Protein AF-A0A971AYW3-F1 (afdb_monomer)

Structure (mmCIF, N/CA/C/O backbone):
data_AF-A0A971AYW3-F1
#
_entry.id   AF-A0A971AYW3-F1
#
loop_
_atom_site.group_PDB
_atom_site.id
_atom_site.type_symbol
_atom_site.label_atom_id
_atom_site.label_alt_id
_atom_site.label_comp_id
_atom_site.label_asym_id
_atom_site.label_entity_id
_atom_site.label_seq_id
_atom_site.pdbx_PDB_ins_code
_atom_site.Cartn_x
_atom_site.Cartn_y
_atom_site.Cartn_z
_atom_site.occupancy
_atom_site.B_iso_or_equiv
_atom_site.auth_seq_id
_atom_site.auth_comp_id
_atom_site.auth_asym_id
_atom_site.auth_atom_id
_atom_site.pdbx_PDB_model_num
ATOM 1 N N . MET A 1 1 ? 34.276 7.734 -10.569 1.00 50.59 1 MET A N 1
ATOM 2 C CA . MET A 1 1 ? 33.216 8.556 -11.183 1.00 50.59 1 MET A CA 1
ATOM 3 C C . MET A 1 1 ? 33.179 9.849 -10.406 1.00 50.59 1 MET A C 1
ATOM 5 O O . MET A 1 1 ? 33.140 9.783 -9.186 1.00 50.59 1 MET A O 1
ATOM 9 N N . ASP A 1 2 ? 33.307 10.977 -11.091 1.00 54.03 2 ASP A N 1
ATOM 10 C CA . ASP A 1 2 ? 33.240 12.302 -10.480 1.00 54.03 2 ASP A CA 1
ATOM 11 C C . ASP A 1 2 ? 31.803 12.550 -9.987 1.00 54.03 2 ASP A C 1
ATOM 13 O O . ASP A 1 2 ? 30.856 12.530 -10.772 1.00 54.03 2 ASP A O 1
ATOM 17 N N . THR A 1 3 ? 31.619 12.683 -8.674 1.00 57.25 3 THR A N 1
ATOM 18 C CA . THR A 1 3 ? 30.327 12.901 -8.001 1.00 57.25 3 THR A CA 1
ATOM 19 C C . THR A 1 3 ? 29.945 14.383 -7.967 1.00 57.25 3 THR A C 1
ATOM 21 O O . THR A 1 3 ? 29.290 14.836 -7.030 1.00 57.25 3 THR A O 1
ATOM 24 N N . SER A 1 4 ? 30.325 15.155 -8.991 1.00 60.97 4 SER A N 1
ATOM 25 C CA . SER A 1 4 ? 30.130 16.612 -9.062 1.00 60.97 4 SER A CA 1
ATOM 26 C C . SER A 1 4 ? 28.661 17.073 -9.030 1.00 60.97 4 SER A C 1
ATOM 28 O O . SER A 1 4 ? 28.398 18.273 -8.981 1.00 60.97 4 SER A O 1
ATOM 30 N N . TYR A 1 5 ? 27.700 16.143 -9.073 1.00 60.78 5 TYR A N 1
ATOM 31 C CA . TYR A 1 5 ? 26.260 16.408 -9.014 1.00 60.78 5 TYR A CA 1
ATOM 32 C C . TYR A 1 5 ? 25.688 16.455 -7.585 1.00 60.78 5 TYR A C 1
ATOM 34 O O . TYR A 1 5 ? 24.625 17.039 -7.385 1.00 60.78 5 TYR A O 1
ATOM 42 N N . TYR A 1 6 ? 26.371 15.893 -6.581 1.00 64.00 6 TYR A N 1
ATOM 43 C CA . TYR A 1 6 ? 25.893 15.879 -5.192 1.00 64.00 6 TYR A CA 1
ATOM 44 C C . TYR A 1 6 ? 26.562 16.993 -4.385 1.00 64.00 6 TYR A C 1
ATOM 46 O O . TYR A 1 6 ? 27.539 16.772 -3.678 1.00 64.00 6 TYR A O 1
ATOM 54 N N . GLN A 1 7 ? 26.045 18.216 -4.516 1.00 75.81 7 GLN A N 1
ATOM 55 C CA . GLN A 1 7 ? 26.588 19.385 -3.807 1.00 75.81 7 GLN A CA 1
ATOM 56 C C . GLN A 1 7 ? 26.096 19.521 -2.356 1.00 75.81 7 GLN A C 1
ATOM 58 O O . GLN A 1 7 ? 26.537 20.421 -1.649 1.00 75.81 7 GLN A O 1
ATOM 63 N N . ILE A 1 8 ? 25.184 18.652 -1.916 1.00 85.00 8 ILE A N 1
ATOM 64 C CA . ILE A 1 8 ? 24.583 18.671 -0.578 1.00 85.00 8 ILE A CA 1
ATOM 65 C C . ILE A 1 8 ? 24.961 17.361 0.116 1.00 85.00 8 ILE A C 1
ATOM 67 O O . ILE A 1 8 ? 24.680 16.286 -0.419 1.00 85.00 8 ILE A O 1
ATOM 71 N N . SER A 1 9 ? 25.603 17.439 1.284 1.00 87.12 9 SER A N 1
ATOM 72 C CA . SER A 1 9 ? 25.916 16.246 2.080 1.00 87.12 9 SER A CA 1
ATOM 73 C C . SER A 1 9 ? 24.660 15.659 2.742 1.00 87.12 9 SER A C 1
ATOM 75 O O . SER A 1 9 ? 23.627 16.324 2.847 1.00 87.12 9 SER A O 1
ATOM 77 N N . ALA A 1 10 ? 24.733 14.419 3.237 1.00 83.75 10 ALA A N 1
ATOM 78 C CA . ALA A 1 10 ? 23.632 13.816 3.995 1.00 83.75 10 ALA A CA 1
ATOM 79 C C . ALA A 1 10 ? 23.280 14.640 5.252 1.00 83.75 10 ALA A C 1
ATOM 81 O O . ALA A 1 10 ? 22.111 14.791 5.610 1.00 83.75 10 ALA A O 1
ATOM 82 N N . GLU A 1 11 ? 24.290 15.234 5.891 1.00 86.44 11 GLU A N 1
ATOM 83 C CA . GLU A 1 11 ? 24.132 16.114 7.047 1.00 86.44 11 GLU A CA 1
ATOM 84 C C . GLU A 1 11 ? 23.398 17.404 6.671 1.00 86.44 11 GLU A C 1
ATOM 86 O O . GLU A 1 11 ? 22.478 17.802 7.386 1.00 86.44 11 GLU A O 1
ATOM 91 N N . GLN A 1 12 ? 23.749 18.007 5.531 1.00 88.81 12 GLN A N 1
ATOM 92 C CA . GLN A 1 12 ? 23.166 19.264 5.044 1.00 88.81 12 GLN A CA 1
ATOM 93 C C . GLN A 1 12 ? 21.794 19.087 4.384 1.00 88.81 12 GLN A C 1
ATOM 95 O O . GLN A 1 12 ? 21.064 20.057 4.169 1.00 88.81 12 GLN A O 1
ATOM 100 N N . LEU A 1 13 ? 21.407 17.853 4.056 1.00 88.12 13 LEU A N 1
ATOM 101 C CA . LEU A 1 13 ? 20.103 17.571 3.474 1.00 88.12 13 LEU A CA 1
ATOM 102 C C . LEU A 1 13 ? 18.987 18.102 4.396 1.00 88.12 13 LEU A C 1
ATOM 104 O O . LEU A 1 13 ? 18.972 17.848 5.602 1.00 88.12 13 LEU A O 1
ATOM 108 N N . GLY A 1 14 ? 18.052 18.864 3.829 1.00 88.94 14 GLY A N 1
ATOM 109 C CA . GLY A 1 14 ? 16.952 19.486 4.573 1.00 88.94 14 GLY A CA 1
ATOM 110 C C . GLY A 1 14 ? 17.235 20.897 5.103 1.00 88.94 14 GLY A C 1
ATOM 111 O O . GLY A 1 14 ? 16.296 21.566 5.535 1.00 88.94 14 GLY A O 1
ATOM 112 N N . GLU A 1 15 ? 18.475 21.394 5.040 1.00 90.56 15 GLU A N 1
ATOM 113 C CA . GLU A 1 15 ? 18.766 22.794 5.369 1.00 90.56 15 GLU A CA 1
ATOM 114 C C . GLU A 1 15 ? 17.968 23.736 4.454 1.00 90.56 15 GLU A C 1
ATOM 116 O O . GLU A 1 15 ? 18.016 23.635 3.228 1.00 90.56 15 GLU A O 1
ATOM 121 N N . ASN A 1 16 ? 17.208 24.659 5.053 1.00 89.12 16 ASN A N 1
ATOM 122 C CA . ASN A 1 16 ? 16.317 25.596 4.353 1.00 89.12 16 ASN A CA 1
ATOM 123 C C . ASN A 1 16 ?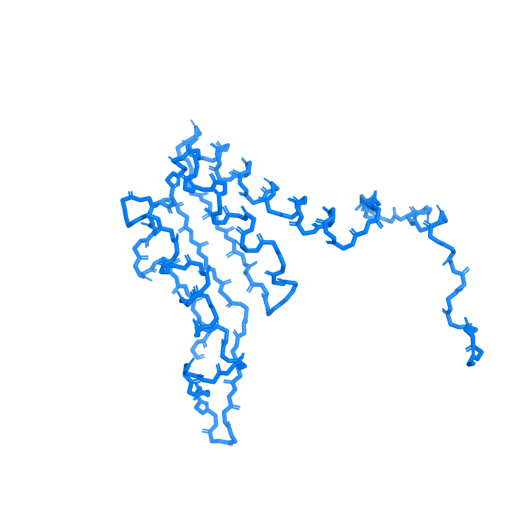 15.245 24.930 3.466 1.00 89.12 16 ASN A C 1
ATOM 125 O O . ASN A 1 16 ? 14.700 25.574 2.562 1.00 89.12 16 ASN A O 1
ATOM 129 N N . ALA A 1 17 ? 14.923 23.653 3.704 1.00 89.56 17 ALA A N 1
ATOM 130 C CA . ALA A 1 17 ? 13.875 22.974 2.960 1.00 89.56 17 ALA A CA 1
ATOM 131 C C . ALA A 1 17 ? 12.521 23.658 3.186 1.00 89.56 17 ALA A C 1
ATOM 133 O O . ALA A 1 17 ? 12.113 23.952 4.308 1.00 89.56 17 ALA A O 1
ATOM 134 N N . LYS A 1 18 ? 11.802 23.897 2.087 1.00 93.44 18 LYS A N 1
ATOM 135 C CA . LYS A 1 18 ? 10.445 24.468 2.115 1.00 93.44 18 LYS A CA 1
ATOM 136 C C . LYS A 1 18 ? 9.394 23.473 2.604 1.00 93.44 18 LYS A C 1
ATOM 138 O O . LYS A 1 18 ? 8.288 23.877 2.946 1.00 93.44 18 LYS A O 1
ATOM 143 N N . ILE A 1 19 ? 9.735 22.189 2.586 1.00 93.75 19 ILE A N 1
ATOM 144 C CA . ILE A 1 19 ? 8.904 21.090 3.060 1.00 93.75 19 ILE A CA 1
ATOM 145 C C . ILE A 1 19 ? 9.600 20.427 4.249 1.00 93.75 19 ILE A C 1
ATOM 147 O O . ILE A 1 19 ? 10.831 20.316 4.230 1.00 93.75 19 ILE A O 1
ATOM 151 N N . PRO A 1 20 ? 8.849 19.986 5.272 1.00 89.94 20 PRO A N 1
ATOM 152 C CA . PRO A 1 20 ? 9.414 19.182 6.342 1.00 89.94 20 PRO A CA 1
ATOM 153 C C . PRO A 1 20 ? 10.109 17.950 5.763 1.00 89.94 20 PRO A C 1
ATOM 155 O O . PRO A 1 20 ? 9.547 17.255 4.917 1.00 89.94 20 PRO A O 1
ATOM 158 N N . LEU A 1 21 ? 11.330 17.696 6.223 1.00 91.38 21 LEU A N 1
ATOM 159 C CA . LEU A 1 21 ? 12.106 16.534 5.824 1.00 91.38 21 LEU A CA 1
ATOM 160 C C . LEU A 1 21 ? 12.506 15.748 7.067 1.00 91.38 21 LEU A C 1
ATOM 162 O O . LEU A 1 21 ? 13.203 16.268 7.939 1.00 91.38 21 LEU A O 1
ATOM 166 N N . LEU A 1 22 ? 12.096 14.485 7.116 1.00 90.06 22 LEU A N 1
ATOM 167 C CA . LEU A 1 22 ? 12.586 13.525 8.093 1.00 90.06 22 LEU A CA 1
ATOM 168 C C . LEU A 1 22 ? 13.786 12.784 7.496 1.00 90.06 22 LEU A C 1
ATOM 170 O O . LEU A 1 22 ? 13.660 12.110 6.475 1.00 90.06 22 LEU A O 1
ATOM 174 N N . LYS A 1 23 ? 14.956 12.934 8.123 1.00 90.19 23 LYS A N 1
ATOM 175 C CA . LYS A 1 23 ? 16.167 12.185 7.771 1.00 90.19 23 LYS A CA 1
ATOM 176 C C . LYS A 1 23 ? 16.249 10.929 8.627 1.00 90.19 23 LYS A C 1
ATOM 178 O O . LYS A 1 23 ? 16.214 11.032 9.850 1.00 90.19 23 LYS A O 1
ATOM 183 N N . LEU A 1 24 ? 16.382 9.782 7.976 1.00 91.38 24 LEU A N 1
ATOM 184 C CA . LEU A 1 24 ? 16.533 8.469 8.606 1.00 91.38 24 LEU A CA 1
ATOM 185 C C . LEU A 1 24 ? 17.882 7.865 8.205 1.00 91.38 24 LEU A C 1
ATOM 187 O O . LEU A 1 24 ? 18.531 8.381 7.293 1.00 91.38 24 LEU A O 1
ATOM 191 N N . GLY A 1 25 ? 18.319 6.822 8.911 1.00 89.44 25 GLY A N 1
ATOM 192 C CA . GLY A 1 25 ? 19.631 6.210 8.722 1.00 89.44 25 GLY A CA 1
ATOM 193 C C . GLY A 1 25 ? 19.755 5.483 7.386 1.00 89.44 25 GLY A C 1
ATOM 194 O O . GLY A 1 25 ? 20.311 6.013 6.424 1.00 89.44 25 GLY A O 1
ATOM 195 N N . ASP A 1 26 ? 19.265 4.247 7.333 1.00 92.38 26 ASP A N 1
ATOM 196 C CA . ASP A 1 26 ? 19.315 3.408 6.135 1.00 92.38 26 ASP A CA 1
ATOM 197 C C . ASP A 1 26 ? 17.933 3.208 5.489 1.00 92.38 26 ASP A C 1
ATOM 199 O O . ASP A 1 26 ? 16.899 3.679 5.969 1.00 92.38 26 ASP A O 1
ATOM 203 N N . SER A 1 27 ? 17.906 2.508 4.353 1.00 92.19 27 SER A N 1
ATOM 204 C CA . SER A 1 27 ? 16.661 2.226 3.634 1.00 92.19 27 SER A CA 1
ATOM 205 C C . SER A 1 27 ? 15.676 1.379 4.444 1.00 92.19 27 SER A C 1
ATOM 207 O O . SER A 1 27 ? 14.469 1.517 4.257 1.00 92.19 27 SER A O 1
ATOM 209 N N . GLY A 1 28 ? 16.161 0.530 5.351 1.00 95.44 28 GLY A N 1
ATOM 210 C CA . GLY A 1 28 ? 15.328 -0.259 6.250 1.00 95.44 28 GLY A CA 1
ATOM 211 C C . GLY A 1 28 ? 14.567 0.625 7.232 1.00 95.44 28 GLY A C 1
ATOM 212 O O . GLY A 1 28 ? 13.363 0.432 7.403 1.00 95.44 28 GLY A O 1
ATOM 213 N N . GLU A 1 29 ? 15.232 1.627 7.811 1.00 96.19 29 GLU A N 1
ATOM 214 C CA . GLU A 1 29 ? 14.576 2.632 8.657 1.00 96.19 29 GLU A CA 1
ATOM 215 C C . GLU A 1 29 ? 13.533 3.436 7.874 1.00 96.19 29 GLU A C 1
ATOM 217 O O . GLU A 1 29 ? 12.416 3.619 8.356 1.00 96.19 29 GLU A O 1
ATOM 222 N N . VAL A 1 30 ? 13.845 3.836 6.636 1.00 95.62 30 VAL A N 1
ATOM 223 C CA . VAL A 1 30 ? 12.890 4.540 5.761 1.00 95.62 30 VAL A CA 1
ATOM 224 C C . VAL A 1 30 ? 11.648 3.692 5.489 1.00 95.62 30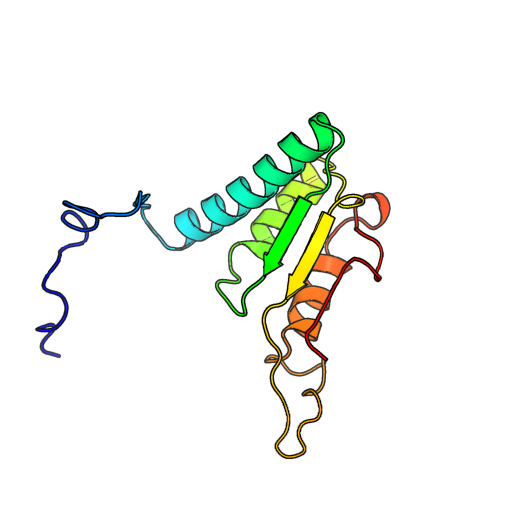 VAL A C 1
ATOM 226 O O . VAL A 1 30 ? 10.525 4.168 5.643 1.00 95.62 30 VAL A O 1
ATOM 229 N N . PHE A 1 31 ? 11.816 2.424 5.112 1.00 96.88 31 PHE A N 1
ATOM 230 C CA . PHE A 1 31 ? 10.682 1.534 4.853 1.00 96.88 31 PHE A CA 1
ATOM 231 C C . PHE A 1 31 ? 9.863 1.241 6.106 1.00 96.88 31 PHE A C 1
ATOM 233 O O . PHE A 1 31 ? 8.638 1.127 6.023 1.00 96.88 31 PHE A O 1
ATOM 240 N N . TYR A 1 32 ? 10.528 1.108 7.253 1.00 97.06 32 TYR A N 1
ATOM 241 C CA . TYR A 1 32 ? 9.850 0.934 8.526 1.00 97.06 32 TYR A CA 1
ATOM 242 C C . TYR A 1 32 ? 8.989 2.150 8.852 1.00 97.06 32 TYR A C 1
ATOM 244 O O . TYR A 1 32 ? 7.825 1.974 9.207 1.00 97.06 32 TYR A O 1
ATOM 252 N N . GLU A 1 33 ? 9.517 3.357 8.653 1.00 97.25 33 GLU A N 1
ATOM 253 C CA . GLU A 1 33 ? 8.774 4.559 9.004 1.00 97.25 33 GLU A CA 1
ATOM 254 C C . GLU A 1 33 ? 7.603 4.839 8.065 1.00 97.25 33 GLU A C 1
ATOM 256 O O . GLU A 1 33 ? 6.510 5.156 8.524 1.00 97.25 33 GLU A O 1
ATOM 261 N N . ILE A 1 34 ? 7.754 4.581 6.761 1.00 96.44 34 ILE A N 1
ATOM 262 C CA . ILE A 1 34 ? 6.615 4.632 5.831 1.00 96.44 34 ILE A CA 1
ATOM 263 C C . ILE A 1 34 ? 5.520 3.642 6.267 1.00 96.44 34 ILE A C 1
ATOM 265 O O . ILE A 1 34 ? 4.334 3.974 6.250 1.00 96.44 34 ILE A O 1
ATOM 269 N N . ALA A 1 35 ? 5.892 2.424 6.676 1.00 97.56 35 ALA A N 1
ATOM 270 C CA . ALA A 1 35 ? 4.922 1.432 7.136 1.00 97.56 35 ALA A CA 1
ATOM 271 C C . ALA A 1 35 ? 4.213 1.863 8.430 1.00 97.56 35 ALA A C 1
ATOM 273 O O . ALA A 1 35 ? 3.013 1.609 8.573 1.00 97.56 35 ALA A O 1
ATOM 274 N N . LEU A 1 36 ? 4.936 2.493 9.361 1.00 98.06 36 LEU A N 1
ATOM 275 C CA . LEU A 1 36 ? 4.358 3.026 10.593 1.00 98.06 36 LEU A CA 1
ATOM 276 C C . LEU A 1 36 ? 3.395 4.176 10.319 1.00 98.06 36 LEU A C 1
ATOM 278 O O . LEU A 1 36 ? 2.276 4.128 10.820 1.00 98.06 36 LEU A O 1
ATOM 282 N N . GLU A 1 37 ? 3.767 5.137 9.478 1.00 97.31 37 GLU A N 1
ATOM 283 C CA . GLU A 1 37 ? 2.889 6.245 9.080 1.00 97.31 37 GLU A CA 1
ATOM 284 C C . GLU A 1 37 ? 1.569 5.733 8.486 1.00 97.31 37 GLU A C 1
ATOM 286 O O . GLU A 1 37 ? 0.482 6.164 8.880 1.00 97.31 37 GLU A O 1
ATOM 291 N N . MET A 1 38 ? 1.634 4.723 7.608 1.00 98.12 38 MET A N 1
ATOM 292 C CA . MET A 1 38 ? 0.433 4.071 7.075 1.00 98.12 38 MET A CA 1
ATOM 293 C C . MET A 1 38 ? -0.429 3.452 8.185 1.00 98.12 38 MET A C 1
ATOM 295 O O . MET A 1 38 ? -1.647 3.646 8.214 1.00 98.12 38 MET A O 1
ATOM 299 N N . VAL A 1 39 ? 0.185 2.691 9.095 1.00 98.62 39 VAL A N 1
ATOM 300 C CA . VAL A 1 39 ? -0.508 2.002 10.194 1.00 98.62 39 VAL A CA 1
ATOM 301 C C . VAL A 1 39 ? -1.163 2.987 11.156 1.00 98.62 39 VAL A C 1
ATOM 303 O O . VAL A 1 39 ? -2.326 2.803 11.522 1.00 98.62 39 VAL A O 1
ATOM 306 N N . GLU A 1 40 ? -0.437 4.018 11.573 1.00 98.62 40 GLU A N 1
ATOM 307 C CA . GLU A 1 40 ? -0.910 4.976 12.565 1.00 98.62 40 GLU A CA 1
ATOM 308 C C . GLU A 1 40 ? -2.009 5.871 11.986 1.00 98.62 40 GLU A C 1
ATOM 310 O O . GLU A 1 40 ? -3.019 6.097 12.656 1.00 98.62 40 GLU A O 1
ATOM 315 N N . ALA A 1 41 ? -1.917 6.261 10.710 1.00 98.69 41 ALA A N 1
ATOM 316 C CA . ALA A 1 41 ? -3.013 6.940 10.022 1.00 98.69 41 ALA A CA 1
ATOM 317 C C . ALA A 1 41 ? -4.290 6.078 9.973 1.00 98.69 41 ALA A C 1
ATOM 319 O O . ALA A 1 41 ? -5.382 6.567 10.279 1.00 98.69 41 ALA A O 1
ATOM 320 N N . ILE A 1 42 ? -4.169 4.781 9.660 1.00 98.81 42 ILE A N 1
ATOM 321 C CA . ILE A 1 42 ? -5.314 3.855 9.642 1.00 98.81 42 ILE A CA 1
ATOM 322 C C . ILE A 1 42 ? -5.907 3.689 11.042 1.00 98.81 42 ILE A C 1
ATOM 324 O O . ILE A 1 42 ? -7.124 3.776 11.210 1.00 98.81 42 ILE A O 1
ATOM 328 N N . LYS A 1 43 ? -5.071 3.472 12.062 1.00 98.75 43 LYS A N 1
ATOM 329 C CA . LYS A 1 43 ? -5.512 3.360 13.460 1.00 98.75 43 LYS A CA 1
ATOM 330 C C . LYS A 1 43 ? -6.246 4.615 13.919 1.00 98.75 43 LYS A C 1
ATOM 332 O O . LYS A 1 43 ? -7.335 4.499 14.481 1.00 98.75 43 LYS A O 1
ATOM 337 N N . ALA A 1 44 ? -5.683 5.793 13.658 1.00 98.75 44 ALA A N 1
ATOM 338 C CA . ALA A 1 44 ? -6.277 7.068 14.040 1.00 98.75 44 ALA A CA 1
ATOM 339 C C . ALA A 1 44 ? -7.640 7.281 13.365 1.00 98.75 44 ALA A C 1
ATOM 341 O O . ALA A 1 44 ? -8.613 7.636 14.032 1.00 98.75 44 ALA A O 1
ATOM 342 N N . ASN A 1 45 ? -7.746 6.997 12.063 1.00 98.81 45 ASN A N 1
ATOM 343 C CA . ASN A 1 45 ? -9.012 7.105 11.340 1.00 98.81 45 ASN A CA 1
ATOM 344 C C . ASN A 1 45 ? -10.039 6.070 11.806 1.00 98.81 45 ASN A C 1
ATOM 346 O O . ASN A 1 45 ? -11.190 6.435 12.032 1.00 98.81 45 ASN A O 1
ATOM 350 N N . ASN A 1 46 ? -9.633 4.821 12.041 1.00 98.56 46 ASN A N 1
ATOM 351 C CA . ASN A 1 46 ? -10.511 3.793 12.599 1.00 98.56 46 ASN A CA 1
ATOM 352 C C . ASN A 1 46 ? -11.057 4.204 13.973 1.00 98.56 46 ASN A C 1
ATOM 354 O O . ASN A 1 46 ? -12.261 4.108 14.202 1.00 98.56 46 ASN A O 1
ATOM 358 N N . ALA A 1 47 ? -10.197 4.711 14.863 1.00 98.38 47 ALA A N 1
ATOM 359 C CA . ALA A 1 47 ? -10.603 5.210 16.177 1.00 98.38 47 ALA A CA 1
ATOM 360 C C . ALA A 1 47 ? -11.575 6.399 16.073 1.00 98.38 47 ALA A C 1
ATOM 362 O O . ALA A 1 47 ? -12.465 6.548 16.908 1.00 98.38 47 ALA A O 1
ATOM 363 N N . ALA A 1 48 ? -11.438 7.217 15.027 1.00 98.44 48 ALA A N 1
ATOM 364 C CA . ALA A 1 48 ? -12.328 8.333 14.731 1.00 98.44 48 ALA A CA 1
ATOM 365 C C . ALA A 1 48 ? -13.572 7.950 13.900 1.00 98.44 48 ALA A C 1
ATOM 367 O O . ALA A 1 48 ? -14.363 8.835 13.572 1.00 98.44 48 ALA A O 1
ATOM 368 N N . GLY A 1 49 ? -13.746 6.677 13.520 1.00 98.12 49 GLY A N 1
ATOM 369 C CA . GLY A 1 49 ? -14.835 6.231 12.643 1.00 98.12 49 GLY A CA 1
ATOM 370 C C . GLY A 1 49 ? -14.778 6.808 11.220 1.00 98.12 49 GLY A C 1
ATOM 371 O O . GLY A 1 49 ? -15.815 6.957 10.579 1.00 98.12 49 GLY A O 1
ATOM 372 N N . LYS A 1 50 ? -13.587 7.173 10.733 1.00 98.31 50 LYS A N 1
ATOM 373 C CA . LYS A 1 50 ? -13.350 7.758 9.405 1.00 98.31 50 LYS A CA 1
ATOM 374 C C . LYS A 1 50 ? -12.784 6.730 8.432 1.00 98.31 50 LYS A C 1
ATOM 376 O O . LYS A 1 50 ? -12.115 5.778 8.828 1.00 98.31 50 LYS A O 1
ATOM 381 N N . HIS A 1 51 ? -12.998 6.975 7.143 1.00 98.19 51 HIS A N 1
ATOM 382 C CA . HIS A 1 51 ? -12.300 6.248 6.089 1.00 98.19 51 HIS A CA 1
ATOM 383 C C . HIS A 1 51 ? -10.843 6.698 5.971 1.00 98.19 51 HIS A C 1
ATOM 385 O O . HIS A 1 51 ? -10.536 7.877 6.154 1.00 98.19 51 HIS A O 1
ATOM 391 N N . THR A 1 52 ? -9.970 5.762 5.606 1.00 98.75 52 THR A N 1
ATOM 392 C CA . THR A 1 52 ? -8.611 6.069 5.142 1.00 98.75 52 THR A CA 1
ATOM 393 C C . THR A 1 52 ? -8.559 5.883 3.635 1.00 98.75 52 THR A C 1
ATOM 395 O O . THR A 1 52 ? -9.030 4.868 3.134 1.00 98.75 52 THR A O 1
ATOM 398 N N . VAL A 1 53 ? -7.985 6.839 2.909 1.00 98.38 53 VAL A N 1
ATOM 399 C CA . VAL A 1 53 ? -7.749 6.717 1.466 1.00 98.38 53 VAL A CA 1
ATOM 400 C C . VAL A 1 53 ? -6.265 6.924 1.222 1.00 98.38 53 VAL A C 1
ATOM 402 O O . VAL A 1 53 ? -5.729 7.970 1.586 1.00 98.38 53 VAL A O 1
ATOM 405 N N . PHE A 1 54 ? -5.610 5.934 0.623 1.00 97.56 54 PHE A N 1
ATOM 406 C CA . PHE A 1 54 ? -4.210 6.017 0.225 1.00 97.56 54 PHE A CA 1
ATOM 407 C C . PHE A 1 54 ? -4.067 5.914 -1.282 1.00 97.56 54 PHE A C 1
ATOM 409 O O . PHE A 1 54 ? -4.731 5.108 -1.930 1.00 97.56 54 PHE A O 1
ATOM 416 N N . ILE A 1 55 ? -3.152 6.725 -1.804 1.00 95.81 55 ILE A N 1
ATOM 417 C CA . ILE A 1 55 ? -2.636 6.600 -3.158 1.00 95.81 55 ILE A CA 1
ATOM 418 C C . ILE A 1 55 ? -1.302 5.851 -3.055 1.00 95.81 55 ILE A C 1
ATOM 420 O O . ILE A 1 55 ? -0.387 6.303 -2.366 1.00 95.81 55 ILE A O 1
ATOM 424 N N . CYS A 1 56 ? -1.218 4.687 -3.689 1.00 93.31 56 CYS A N 1
ATOM 425 C CA . CYS A 1 56 ? -0.105 3.748 -3.599 1.00 93.31 56 CYS A CA 1
ATOM 426 C C . CYS A 1 56 ? 0.748 3.812 -4.884 1.00 93.31 56 CYS A C 1
ATOM 428 O O . CYS A 1 56 ? 0.251 3.424 -5.941 1.00 93.31 56 CYS A O 1
ATOM 430 N N . PRO A 1 57 ? 2.005 4.296 -4.831 1.00 85.56 57 PRO A N 1
ATOM 431 C CA . PRO A 1 57 ? 2.892 4.346 -5.999 1.00 85.56 57 PRO A CA 1
ATOM 432 C C . PRO A 1 57 ? 3.526 2.978 -6.327 1.00 85.56 57 PRO A C 1
ATOM 434 O O . PRO A 1 57 ? 3.605 2.114 -5.450 1.00 85.56 57 PRO A O 1
ATOM 437 N N . VAL A 1 58 ? 4.092 2.838 -7.540 1.00 67.44 58 VAL A N 1
ATOM 438 C CA . VAL A 1 58 ? 4.976 1.728 -7.996 1.00 67.44 58 VAL A CA 1
ATOM 439 C C . VAL A 1 58 ? 6.024 1.309 -6.973 1.00 67.44 58 VAL A C 1
ATOM 441 O O . VAL A 1 58 ? 6.367 0.136 -6.833 1.00 67.4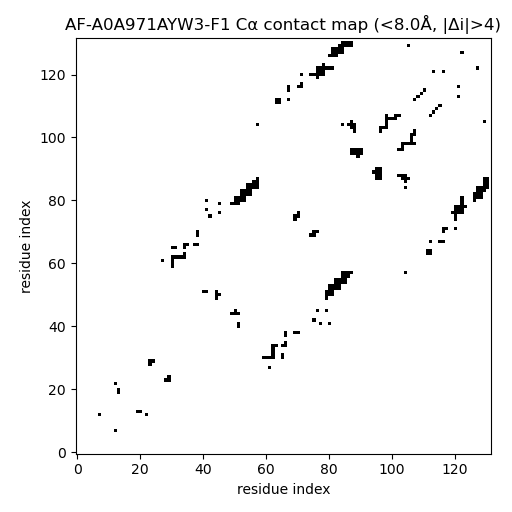4 58 VAL A O 1
ATOM 444 N N . GLY A 1 59 ? 6.593 2.300 -6.292 1.00 76.81 59 GLY A N 1
ATOM 445 C CA . GLY A 1 59 ? 7.672 2.138 -5.340 1.00 76.81 59 GLY A CA 1
ATOM 446 C C . GLY A 1 59 ? 7.838 3.397 -4.485 1.00 76.81 59 GLY A C 1
ATOM 447 O O . GLY A 1 59 ? 7.427 4.479 -4.907 1.00 76.81 59 GLY A O 1
ATOM 448 N N . PRO A 1 60 ? 8.449 3.297 -3.293 1.00 86.12 60 PRO A N 1
ATOM 449 C CA . PRO A 1 60 ? 9.110 2.120 -2.724 1.00 86.12 60 PRO A CA 1
ATOM 450 C C . PRO A 1 60 ? 8.152 0.964 -2.401 1.00 86.12 60 PRO A C 1
ATOM 452 O O . PRO A 1 60 ? 6.951 1.171 -2.266 1.00 86.12 60 PRO A O 1
ATOM 455 N N . VAL A 1 61 ? 8.691 -0.257 -2.295 1.00 92.88 61 VAL A N 1
ATOM 456 C CA . VAL A 1 61 ? 7.913 -1.470 -1.957 1.00 92.88 61 VAL A CA 1
ATOM 457 C C . VAL A 1 61 ? 8.324 -2.122 -0.631 1.00 92.88 61 VAL A C 1
ATOM 459 O O . VAL A 1 61 ? 7.636 -3.017 -0.136 1.00 92.88 61 VAL A O 1
ATOM 462 N N . GLY A 1 62 ? 9.444 -1.694 -0.038 1.00 95.06 62 GLY A N 1
ATOM 463 C CA . GLY A 1 62 ? 10.020 -2.311 1.162 1.00 95.06 62 GLY A CA 1
ATOM 464 C C . GLY A 1 62 ? 9.174 -2.144 2.429 1.00 95.06 62 GLY A C 1
ATOM 465 O O . GLY A 1 62 ? 9.303 -2.930 3.366 1.00 95.06 62 GLY A O 1
ATOM 466 N N . GLN A 1 63 ? 8.270 -1.166 2.448 1.00 96.88 63 GLN A N 1
ATOM 467 C CA . GLN A 1 63 ? 7.332 -0.923 3.540 1.00 96.88 63 GLN A CA 1
ATOM 468 C C . GLN A 1 63 ? 6.235 -1.990 3.619 1.00 96.88 63 GLN A C 1
ATOM 470 O O . GLN A 1 63 ? 5.764 -2.301 4.710 1.00 96.88 63 GLN A O 1
ATOM 475 N N . TYR A 1 64 ? 5.825 -2.588 2.495 1.00 97.12 64 TYR A N 1
ATOM 476 C CA . TYR A 1 64 ? 4.647 -3.460 2.462 1.00 97.12 64 TYR A CA 1
ATOM 477 C C . TYR A 1 64 ? 4.781 -4.720 3.333 1.00 97.12 64 TYR A C 1
ATOM 479 O O . TYR A 1 64 ? 3.855 -4.997 4.096 1.00 97.12 64 TYR A O 1
ATOM 487 N N . PRO A 1 65 ? 5.909 -5.460 3.333 1.00 97.44 65 PRO A N 1
ATOM 488 C CA . PRO A 1 65 ? 6.079 -6.592 4.246 1.00 97.44 65 PRO A CA 1
ATOM 489 C C . PRO A 1 65 ? 6.013 -6.193 5.728 1.00 97.44 65 PRO A C 1
ATOM 491 O O . PRO A 1 65 ? 5.498 -6.945 6.559 1.00 97.44 65 PRO A O 1
ATOM 494 N N . ILE A 1 66 ? 6.517 -5.002 6.069 1.00 98.31 66 ILE A N 1
ATOM 495 C CA . ILE A 1 66 ? 6.482 -4.454 7.431 1.00 98.31 66 ILE A CA 1
ATOM 496 C C . ILE A 1 66 ? 5.042 -4.086 7.802 1.00 98.31 66 ILE A C 1
ATOM 498 O O . ILE A 1 66 ? 4.558 -4.510 8.852 1.00 98.31 66 ILE A O 1
ATOM 502 N N . PHE A 1 67 ? 4.351 -3.372 6.911 1.00 98.50 67 PHE A N 1
ATOM 503 C CA . PHE A 1 67 ? 2.947 -2.994 7.031 1.00 98.50 67 PHE A CA 1
ATOM 504 C C . PHE A 1 67 ? 2.059 -4.220 7.271 1.00 98.50 67 PHE A C 1
ATOM 506 O O . PHE A 1 67 ? 1.381 -4.298 8.293 1.00 98.50 67 PHE A O 1
ATOM 513 N N . VAL A 1 68 ? 2.139 -5.233 6.401 1.00 98.69 68 VAL A N 1
ATOM 514 C CA . VAL A 1 68 ? 1.376 -6.489 6.511 1.00 98.69 68 VAL A CA 1
ATOM 515 C C . VAL A 1 68 ? 1.618 -7.177 7.854 1.00 98.69 68 VAL A C 1
ATOM 517 O O . VAL A 1 68 ? 0.670 -7.599 8.521 1.00 98.69 68 VAL A O 1
ATOM 520 N N . ARG A 1 69 ? 2.885 -7.275 8.282 1.00 98.75 69 ARG A N 1
ATOM 521 C CA . ARG A 1 69 ? 3.239 -7.880 9.572 1.00 98.75 69 ARG A CA 1
ATOM 522 C C . ARG A 1 69 ? 2.564 -7.147 10.729 1.00 98.75 69 ARG A C 1
ATOM 524 O O . ARG A 1 69 ? 2.038 -7.806 11.621 1.00 98.75 69 ARG A O 1
ATOM 531 N N . ILE A 1 70 ? 2.590 -5.815 10.730 1.00 98.81 70 ILE A N 1
ATOM 532 C CA . ILE A 1 70 ? 2.003 -5.003 11.802 1.00 98.81 70 ILE A CA 1
ATOM 533 C C . ILE A 1 70 ? 0.474 -5.104 11.784 1.00 98.81 70 ILE A C 1
ATOM 535 O O . ILE A 1 70 ? -0.109 -5.358 12.833 1.00 98.81 70 ILE A O 1
ATOM 539 N N . VAL A 1 71 ? -0.164 -5.010 10.612 1.00 98.88 71 VAL A N 1
ATOM 540 C CA . VAL A 1 71 ? -1.620 -5.177 10.448 1.00 98.88 71 VAL A CA 1
ATOM 541 C C . VAL A 1 71 ? -2.096 -6.500 11.042 1.00 98.88 71 VAL A C 1
ATOM 543 O O . VAL A 1 71 ? -3.014 -6.513 11.862 1.00 98.88 71 VAL A O 1
ATOM 546 N N . ASN A 1 72 ? -1.432 -7.603 10.694 1.00 98.81 72 ASN A N 1
ATOM 547 C CA . ASN A 1 72 ? -1.787 -8.926 11.202 1.00 98.81 72 ASN A CA 1
ATOM 548 C C . ASN A 1 72 ? -1.507 -9.087 12.700 1.00 98.81 72 ASN A C 1
ATOM 550 O O . ASN A 1 72 ? -2.330 -9.661 13.414 1.00 98.81 72 ASN A O 1
ATOM 554 N N . ARG A 1 73 ? -0.350 -8.605 13.173 1.00 98.69 73 ARG A N 1
ATOM 555 C CA . ARG A 1 73 ? 0.064 -8.703 14.581 1.00 98.69 73 ARG A CA 1
ATOM 556 C C . ARG A 1 73 ? -0.879 -7.920 15.492 1.00 98.69 73 ARG A C 1
ATOM 558 O O . ARG A 1 73 ? -1.303 -8.445 16.515 1.00 98.69 73 ARG A O 1
ATOM 565 N N . ASP A 1 74 ? -1.219 -6.696 15.099 1.00 98.56 74 ASP A N 1
ATOM 566 C CA . ASP A 1 74 ? -2.013 -5.763 15.904 1.00 98.56 74 ASP A CA 1
ATOM 567 C C . ASP A 1 74 ? -3.521 -5.876 15.612 1.00 98.56 74 ASP A C 1
ATOM 569 O O . ASP A 1 74 ? -4.314 -5.134 16.188 1.00 98.56 74 ASP A O 1
ATOM 573 N N . LYS A 1 75 ? -3.924 -6.794 14.719 1.00 98.69 75 LYS A N 1
ATOM 574 C CA . LYS A 1 75 ? -5.313 -7.008 14.280 1.00 98.69 75 LYS A CA 1
ATOM 575 C C . LYS A 1 75 ? -5.999 -5.716 13.816 1.00 98.69 75 LYS A C 1
ATOM 577 O O . LYS A 1 75 ? -7.141 -5.425 14.170 1.00 98.69 75 LYS A O 1
ATOM 582 N N . ILE A 1 76 ? -5.294 -4.938 12.999 1.00 98.81 76 ILE A N 1
ATOM 583 C CA . ILE A 1 76 ? -5.785 -3.660 12.475 1.00 98.81 76 ILE A CA 1
ATOM 584 C C . ILE A 1 76 ? -6.763 -3.936 11.333 1.00 98.81 76 ILE A C 1
ATOM 586 O O . ILE A 1 76 ? -6.389 -4.502 10.311 1.00 98.81 76 ILE A O 1
ATOM 590 N N . SER A 1 77 ? -8.018 -3.517 11.490 1.00 98.69 77 SER A N 1
ATOM 591 C CA . SER A 1 77 ? -9.017 -3.631 10.424 1.00 98.69 77 SER A CA 1
ATOM 592 C C . SER A 1 77 ? -8.729 -2.642 9.294 1.00 98.69 77 SER A C 1
ATOM 594 O O . SER A 1 77 ? -8.633 -1.436 9.521 1.00 98.69 77 SER A O 1
ATOM 596 N N . LEU A 1 78 ? -8.658 -3.150 8.069 1.00 98.75 78 LEU A N 1
ATOM 597 C CA . LEU A 1 78 ? -8.561 -2.373 6.837 1.00 98.75 78 LEU A CA 1
ATOM 598 C C . LEU A 1 78 ? -9.917 -2.203 6.140 1.00 98.75 78 LEU A C 1
ATOM 600 O O . LEU A 1 78 ? -9.974 -1.587 5.087 1.00 98.75 78 LEU A O 1
ATOM 604 N N . LYS A 1 79 ? -11.022 -2.694 6.718 1.00 98.50 79 LYS A N 1
ATOM 605 C CA . LYS A 1 79 ? -12.367 -2.664 6.099 1.00 98.50 79 LYS A CA 1
ATOM 606 C C . LYS A 1 79 ? -12.889 -1.265 5.740 1.00 98.50 79 LYS A C 1
ATOM 608 O O . LYS A 1 79 ? -13.811 -1.149 4.939 1.00 98.50 79 LYS A O 1
ATOM 613 N N . ASN A 1 80 ? -12.314 -0.225 6.345 1.00 97.62 80 ASN A N 1
ATOM 614 C CA . ASN A 1 80 ? -12.637 1.181 6.093 1.00 97.62 80 ASN A CA 1
ATOM 615 C C . ASN A 1 80 ? -11.547 1.905 5.279 1.00 97.62 80 ASN A C 1
ATOM 617 O O . ASN A 1 80 ? -11.490 3.137 5.304 1.00 97.62 80 ASN A O 1
ATO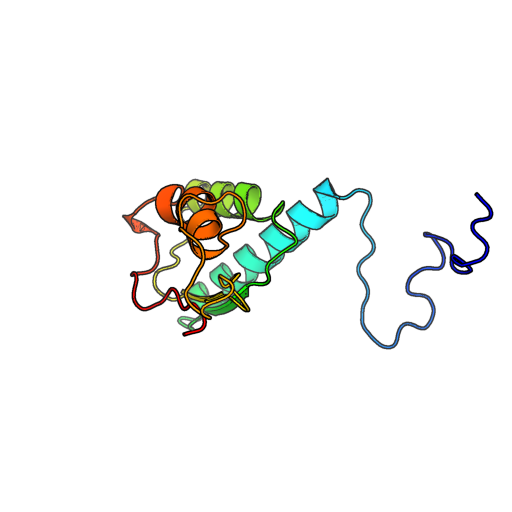M 621 N N . CYS A 1 81 ? -10.661 1.168 4.609 1.00 98.69 81 CYS A N 1
ATOM 622 C CA . CYS A 1 81 ? -9.522 1.716 3.881 1.00 98.69 81 CYS A CA 1
ATOM 623 C C . CYS A 1 81 ? -9.673 1.500 2.372 1.00 98.69 81 CYS A C 1
ATOM 625 O O . CYS A 1 81 ? -9.958 0.395 1.931 1.00 98.69 81 CYS A O 1
ATOM 627 N N . TRP A 1 82 ? -9.399 2.543 1.593 1.00 98.50 82 TRP A N 1
ATOM 628 C CA . TRP A 1 82 ? -9.369 2.515 0.134 1.00 98.50 82 TRP A CA 1
ATOM 629 C C . TRP A 1 82 ? -7.940 2.684 -0.351 1.00 98.50 82 TRP A C 1
ATOM 631 O O . TRP A 1 82 ? -7.290 3.675 -0.009 1.00 98.50 82 TRP A O 1
ATOM 641 N N . PHE A 1 83 ? -7.456 1.727 -1.136 1.00 97.50 83 PHE A N 1
ATOM 642 C CA . PHE A 1 83 ? -6.140 1.801 -1.766 1.00 97.50 83 PHE A CA 1
ATOM 643 C C . PHE A 1 83 ? -6.326 2.054 -3.257 1.00 97.50 83 PHE A C 1
ATOM 645 O O . PHE A 1 83 ? -6.979 1.269 -3.941 1.00 97.50 83 PHE A O 1
ATOM 652 N N . ILE A 1 84 ? -5.755 3.154 -3.738 1.00 96.88 84 ILE A N 1
ATOM 653 C CA . ILE A 1 84 ? -5.780 3.569 -5.138 1.00 96.88 84 ILE A CA 1
ATOM 654 C C . ILE A 1 84 ? -4.353 3.475 -5.663 1.00 96.88 84 ILE A C 1
ATOM 656 O O . ILE A 1 84 ? -3.490 4.242 -5.244 1.00 96.88 84 ILE A O 1
ATOM 660 N N . ASN A 1 85 ? -4.085 2.526 -6.548 1.00 93.56 85 ASN A N 1
ATOM 661 C CA . ASN A 1 85 ? -2.761 2.357 -7.137 1.00 93.56 85 ASN A CA 1
ATOM 662 C C . ASN A 1 85 ? -2.575 3.369 -8.272 1.00 93.56 85 ASN A C 1
ATOM 664 O O . ASN A 1 85 ? -3.508 3.620 -9.032 1.00 93.56 85 ASN A O 1
ATOM 668 N N . MET A 1 86 ? -1.403 4.006 -8.326 1.00 92.75 86 MET A N 1
ATOM 669 C CA . MET A 1 86 ? -1.161 5.161 -9.203 1.00 92.75 86 MET A CA 1
ATOM 670 C C . MET A 1 86 ? -1.078 4.808 -10.687 1.00 92.75 86 MET A C 1
ATOM 672 O O . MET A 1 86 ? -1.430 5.631 -11.528 1.00 92.75 86 MET A O 1
ATOM 676 N N . ASP A 1 87 ? -0.577 3.624 -10.997 1.00 90.50 87 ASP A N 1
ATOM 677 C CA . ASP A 1 87 ? -0.172 3.202 -12.330 1.00 90.50 87 ASP A CA 1
ATOM 678 C C . ASP A 1 87 ? -0.203 1.670 -12.451 1.00 90.50 87 ASP A C 1
ATOM 680 O O . ASP A 1 87 ? -0.387 0.951 -11.467 1.00 90.50 87 ASP A O 1
ATOM 684 N N . GLU A 1 88 ? -0.066 1.189 -13.686 1.00 92.81 88 GLU A N 1
ATOM 685 C CA . GLU A 1 88 ? 0.202 -0.197 -14.078 1.00 92.81 88 GLU A CA 1
ATOM 686 C C . GLU A 1 88 ? 0.965 -0.163 -15.412 1.00 92.81 88 GLU A C 1
ATOM 688 O O . GLU A 1 88 ? 0.833 0.784 -16.195 1.00 92.81 88 GLU A O 1
ATOM 693 N N . TYR A 1 89 ? 1.798 -1.168 -15.666 1.00 92.44 89 TYR A N 1
ATOM 694 C CA . TYR A 1 89 ? 2.440 -1.314 -16.968 1.00 92.44 89 TYR A CA 1
ATOM 695 C C . TYR A 1 89 ? 1.445 -1.828 -18.012 1.00 92.44 89 TYR A C 1
ATOM 697 O O . TYR A 1 89 ? 0.645 -2.730 -17.753 1.00 92.44 89 TYR A O 1
ATOM 705 N N . LEU A 1 90 ? 1.562 -1.301 -19.229 1.00 94.56 90 LEU A N 1
ATOM 706 C CA . LEU A 1 90 ? 0.803 -1.752 -20.391 1.00 94.56 90 LEU A CA 1
ATOM 707 C C . LEU A 1 90 ? 1.718 -2.473 -21.387 1.00 94.56 90 LEU A C 1
ATOM 709 O O . LEU A 1 90 ? 2.914 -2.188 -21.474 1.00 94.56 90 LEU A O 1
ATOM 713 N N . ASN A 1 91 ? 1.142 -3.406 -22.136 1.00 94.56 91 ASN A N 1
ATOM 714 C CA . ASN A 1 91 ? 1.716 -3.947 -23.359 1.00 94.56 91 ASN A CA 1
ATOM 715 C C . ASN A 1 91 ? 1.663 -2.887 -24.479 1.00 94.56 91 ASN A C 1
ATOM 717 O O . ASN A 1 91 ? 0.964 -1.878 -24.372 1.00 94.56 91 ASN A O 1
ATOM 721 N N . ASP A 1 92 ? 2.352 -3.143 -25.595 1.00 95.12 92 ASP A 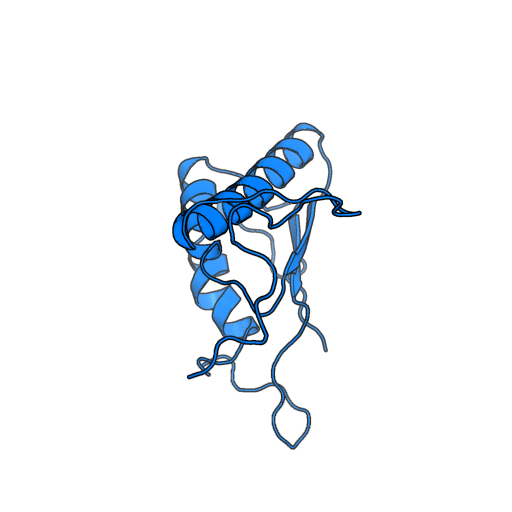N 1
ATOM 722 C CA . ASP A 1 92 ? 2.360 -2.247 -26.766 1.00 95.12 92 ASP A CA 1
ATOM 723 C C . ASP A 1 92 ? 0.962 -2.026 -27.384 1.00 95.12 92 ASP A C 1
ATOM 725 O O . ASP A 1 92 ? 0.763 -1.073 -28.134 1.00 95.12 92 ASP A O 1
ATOM 729 N N . ASP A 1 93 ? -0.002 -2.903 -27.089 1.00 95.25 93 ASP A N 1
ATOM 730 C CA . ASP A 1 93 ? -1.403 -2.805 -27.515 1.00 95.25 93 ASP A CA 1
ATOM 731 C C . ASP A 1 93 ? -2.310 -2.093 -26.494 1.00 95.25 93 ASP A C 1
ATOM 733 O O . ASP A 1 93 ? -3.532 -2.188 -26.590 1.00 95.25 93 ASP A O 1
ATOM 737 N N . GLU A 1 94 ? -1.712 -1.387 -25.529 1.00 92.00 94 GLU A N 1
ATOM 738 C CA . GLU A 1 94 ? -2.384 -0.630 -24.463 1.00 92.00 94 GLU A CA 1
ATOM 739 C C . GLU A 1 94 ? -3.195 -1.498 -23.480 1.00 92.00 94 GLU A C 1
ATOM 741 O O . GLU A 1 94 ? -3.909 -0.970 -22.631 1.00 92.00 94 GLU A O 1
ATOM 746 N N . THR A 1 95 ? -3.066 -2.828 -23.527 1.00 93.50 95 THR A N 1
ATOM 747 C CA . THR A 1 95 ? -3.645 -3.723 -22.511 1.00 93.50 95 THR A CA 1
ATOM 748 C C . THR A 1 95 ? -2.725 -3.854 -21.301 1.00 93.50 95 THR A C 1
ATOM 750 O O . THR A 1 95 ? -1.511 -3.707 -21.432 1.00 93.50 95 THR A O 1
ATOM 753 N N . TYR A 1 96 ? -3.253 -4.178 -20.117 1.00 92.88 96 TYR A N 1
ATOM 754 C CA . TYR A 1 96 ? -2.394 -4.486 -18.968 1.00 92.88 96 TYR A CA 1
ATOM 755 C C . TYR A 1 96 ? -1.425 -5.626 -19.260 1.00 92.88 96 TYR A C 1
ATOM 757 O O . TYR A 1 96 ? -1.772 -6.628 -19.895 1.00 92.88 96 TYR A O 1
ATOM 765 N N . ILE A 1 97 ? -0.220 -5.512 -18.707 1.00 95.06 97 ILE A N 1
ATOM 766 C CA . ILE A 1 97 ? 0.676 -6.661 -18.623 1.00 95.06 97 ILE A CA 1
ATOM 767 C C . ILE A 1 97 ? 0.040 -7.782 -17.789 1.00 95.06 97 ILE A C 1
ATOM 769 O O . ILE A 1 97 ? -0.795 -7.548 -16.917 1.00 95.06 97 ILE A O 1
ATOM 773 N N . ASP A 1 98 ? 0.473 -9.017 -18.037 1.00 95.38 98 ASP A N 1
ATOM 774 C CA . ASP A 1 98 ? 0.019 -10.179 -17.271 1.00 95.38 98 ASP A CA 1
ATOM 775 C C . ASP A 1 98 ? 0.279 -9.971 -15.767 1.00 95.38 98 ASP A C 1
ATOM 777 O O . ASP A 1 98 ? 1.399 -9.644 -15.368 1.00 95.38 98 ASP A O 1
ATOM 781 N N . GLU A 1 99 ? -0.723 -10.206 -14.916 1.00 94.44 99 GLU A N 1
ATOM 782 C CA . GLU A 1 99 ? -0.575 -10.127 -13.459 1.00 94.44 99 GLU A CA 1
ATOM 783 C C . GLU A 1 99 ? 0.537 -11.038 -12.929 1.00 94.44 99 GLU A C 1
ATOM 785 O O . GLU A 1 99 ? 1.167 -10.723 -11.918 1.00 94.44 99 GLU A O 1
ATOM 790 N N . ALA A 1 100 ? 0.807 -12.170 -13.586 1.00 95.75 100 ALA A N 1
ATOM 791 C CA . ALA A 1 100 ? 1.901 -13.072 -13.237 1.00 95.75 100 ALA A CA 1
ATOM 792 C C . ALA A 1 100 ? 3.285 -12.460 -13.509 1.00 95.75 100 ALA A C 1
ATOM 794 O O . ALA A 1 100 ? 4.284 -12.935 -12.959 1.00 95.75 100 ALA A O 1
ATOM 795 N N . SER A 1 101 ? 3.354 -11.393 -14.311 1.00 95.62 101 SER A N 1
ATOM 796 C CA . SER A 1 101 ? 4.580 -10.642 -14.537 1.00 95.62 101 SER A CA 1
ATOM 797 C C . SER A 1 101 ? 5.145 -10.119 -13.210 1.00 95.62 101 SER A C 1
ATOM 799 O O . SER A 1 101 ? 4.410 -9.572 -12.375 1.00 95.62 101 SER A O 1
ATOM 801 N N . PRO A 1 102 ? 6.471 -10.210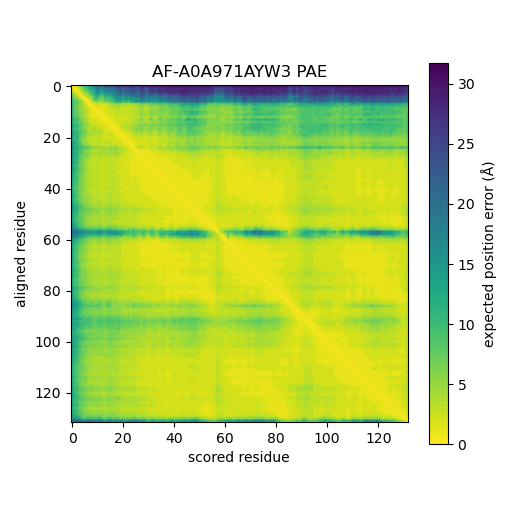 -13.001 1.00 92.50 102 PRO A N 1
ATOM 802 C CA . PRO A 1 102 ? 7.137 -9.559 -11.876 1.00 92.50 102 PRO A CA 1
ATOM 803 C C . PRO A 1 102 ? 6.969 -8.037 -11.865 1.00 92.50 102 PRO A C 1
ATOM 805 O O . PRO A 1 102 ? 7.160 -7.427 -10.816 1.00 92.50 102 PRO A O 1
ATOM 808 N N . LEU A 1 103 ? 6.634 -7.443 -13.016 1.00 92.62 103 LEU A N 1
ATOM 809 C CA . LEU A 1 103 ? 6.439 -6.006 -13.172 1.00 92.62 103 LEU A CA 1
ATOM 810 C C . LEU A 1 103 ? 5.007 -5.553 -12.878 1.00 92.62 103 LEU A C 1
ATOM 812 O O . LEU A 1 103 ? 4.817 -4.361 -12.687 1.00 92.62 103 LEU A O 1
ATOM 816 N N . SER A 1 104 ? 4.022 -6.461 -12.818 1.00 94.00 104 SER A N 1
ATOM 817 C CA . SER A 1 104 ? 2.634 -6.054 -12.568 1.00 94.00 104 SER A CA 1
ATOM 818 C C . SER A 1 104 ? 2.476 -5.548 -11.143 1.00 94.00 104 SER A C 1
ATOM 820 O O . SER A 1 104 ? 2.755 -6.276 -10.179 1.00 94.00 104 SER A O 1
ATOM 822 N N . PHE A 1 105 ? 1.991 -4.318 -11.004 1.00 93.25 105 PHE A N 1
ATOM 823 C CA . PHE A 1 105 ? 1.699 -3.723 -9.703 1.00 93.25 105 PHE A CA 1
ATOM 824 C C . PHE A 1 105 ? 0.432 -4.312 -9.103 1.00 93.25 105 PHE A C 1
ATOM 826 O O . PHE A 1 105 ? 0.401 -4.593 -7.901 1.00 93.25 105 PHE A O 1
ATOM 833 N N . HIS A 1 106 ? -0.565 -4.616 -9.935 1.00 93.56 106 HIS A N 1
ATOM 834 C CA . HIS A 1 106 ? -1.735 -5.371 -9.511 1.00 93.56 106 HIS A CA 1
ATOM 835 C C . HIS A 1 106 ? -1.332 -6.740 -8.955 1.00 93.56 106 HIS A C 1
ATOM 837 O O . HIS A 1 106 ? -1.639 -7.081 -7.804 1.00 93.56 106 HIS A O 1
ATOM 843 N N . GLY A 1 107 ? -0.512 -7.471 -9.713 1.00 95.06 107 GLY A N 1
ATOM 844 C CA . GLY A 1 107 ? 0.073 -8.734 -9.294 1.00 95.06 107 GLY A CA 1
ATOM 845 C C . GLY A 1 107 ? 0.907 -8.605 -8.017 1.00 95.06 107 GLY A C 1
ATOM 846 O O . GLY A 1 107 ? 0.788 -9.436 -7.110 1.00 95.06 107 GLY A O 1
ATOM 847 N N . PHE A 1 108 ? 1.736 -7.563 -7.899 1.00 95.44 108 PHE A N 1
ATOM 848 C CA . PHE A 1 108 ? 2.548 -7.307 -6.710 1.00 95.44 108 PHE A CA 1
ATOM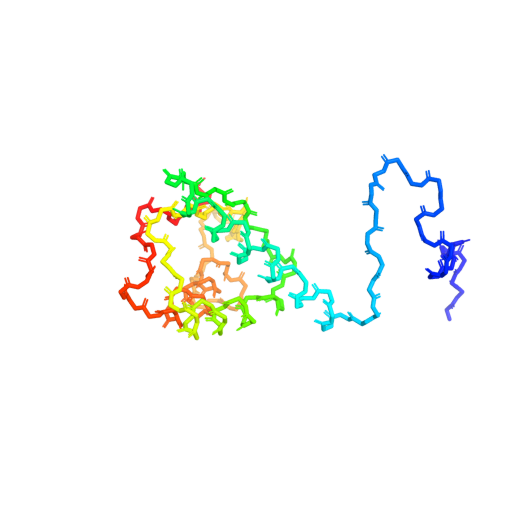 849 C C . PHE A 1 108 ? 1.678 -7.104 -5.467 1.00 95.44 108 PHE A C 1
ATOM 851 O O . PHE A 1 108 ? 1.906 -7.779 -4.457 1.00 95.44 108 PHE A O 1
ATOM 858 N N . MET A 1 109 ? 0.683 -6.216 -5.533 1.00 96.19 109 MET A N 1
ATOM 859 C CA . MET A 1 109 ? -0.203 -5.912 -4.408 1.00 96.19 109 MET A CA 1
ATOM 860 C C . MET A 1 109 ? -0.992 -7.147 -3.984 1.00 96.19 109 MET A C 1
ATOM 862 O O . MET A 1 109 ? -1.071 -7.457 -2.792 1.00 96.19 109 MET A O 1
ATOM 866 N N . ASN A 1 110 ? -1.496 -7.922 -4.946 1.00 95.75 110 ASN A N 1
ATOM 867 C CA . ASN A 1 110 ? -2.207 -9.157 -4.654 1.00 95.75 110 ASN A CA 1
ATOM 868 C C . ASN A 1 110 ? -1.302 -10.180 -3.942 1.00 95.75 110 ASN A C 1
ATOM 870 O O . ASN A 1 110 ? -1.633 -10.663 -2.855 1.00 95.75 110 ASN A O 1
ATOM 874 N N . ARG A 1 111 ? -0.110 -10.454 -4.487 1.00 96.19 111 ARG A N 1
ATOM 875 C CA . ARG A 1 111 ? 0.828 -11.454 -3.942 1.00 96.19 111 ARG A CA 1
ATOM 876 C C . ARG A 1 111 ? 1.446 -11.070 -2.601 1.00 96.19 111 ARG A C 1
ATOM 878 O O . ARG A 1 111 ? 1.715 -11.955 -1.789 1.00 96.19 111 ARG A O 1
ATOM 885 N N . ASN A 1 112 ? 1.731 -9.788 -2.386 1.00 96.06 112 ASN A N 1
ATOM 886 C CA . ASN A 1 112 ? 2.555 -9.345 -1.258 1.00 96.06 112 ASN A CA 1
ATOM 887 C C . ASN A 1 112 ? 1.763 -8.640 -0.160 1.00 96.06 112 ASN A C 1
ATOM 889 O O . ASN A 1 112 ? 2.224 -8.623 0.979 1.00 96.06 112 ASN A O 1
ATOM 893 N N . VAL A 1 113 ? 0.586 -8.092 -0.474 1.00 96.94 113 VAL A N 1
ATOM 894 C CA . VAL A 1 113 ? -0.234 -7.334 0.478 1.00 96.94 113 VAL A CA 1
ATOM 895 C C . VAL A 1 113 ? -1.543 -8.061 0.736 1.00 96.94 113 VAL A C 1
ATOM 897 O O . VAL A 1 113 ? -1.740 -8.602 1.823 1.00 96.94 113 VAL A O 1
ATOM 900 N N . TYR A 1 114 ? -2.424 -8.134 -0.261 1.00 97.56 114 TYR A N 1
ATOM 901 C CA . TYR A 1 114 ? -3.801 -8.575 -0.047 1.00 97.56 114 TYR A CA 1
ATOM 902 C C . TYR A 1 114 ? -3.890 -10.043 0.378 1.00 97.56 114 TYR A C 1
ATOM 904 O O . TYR A 1 114 ? -4.553 -10.351 1.359 1.00 97.56 114 TYR A O 1
ATOM 912 N N . THR A 1 115 ? -3.162 -10.948 -0.280 1.00 97.75 115 THR A N 1
ATOM 913 C CA . THR A 1 115 ? -3.155 -12.378 0.098 1.00 97.75 115 THR A CA 1
ATOM 914 C C . THR A 1 115 ? -2.383 -12.679 1.385 1.00 97.75 115 THR A C 1
ATOM 916 O O . THR A 1 115 ? -2.435 -13.803 1.884 1.00 97.75 115 THR A O 1
ATOM 919 N N . LYS A 1 116 ? -1.632 -11.707 1.919 1.00 98.50 116 LYS A N 1
ATOM 920 C CA . LYS A 1 116 ? -0.803 -11.871 3.123 1.00 98.50 116 LYS A CA 1
ATOM 921 C C . LYS A 1 116 ? -1.449 -11.302 4.381 1.00 98.50 116 LYS A C 1
ATOM 923 O O . LYS A 1 116 ? -0.966 -11.581 5.477 1.00 98.50 116 LYS A O 1
ATOM 928 N N . ILE A 1 117 ? -2.515 -10.522 4.242 1.00 98.75 117 ILE A N 1
ATOM 929 C CA . ILE A 1 117 ? -3.296 -9.990 5.360 1.00 98.75 117 ILE A CA 1
ATOM 930 C C . ILE A 1 117 ? -4.406 -10.983 5.710 1.00 98.75 117 ILE A C 1
ATOM 932 O O . ILE A 1 117 ? -5.016 -11.583 4.828 1.00 98.75 117 ILE A O 1
ATOM 936 N N . ASP A 1 118 ? -4.654 -11.155 7.007 1.00 98.56 118 ASP A N 1
ATOM 937 C CA . ASP A 1 118 ? -5.766 -11.948 7.532 1.00 98.56 118 ASP A CA 1
ATOM 938 C C . ASP A 1 118 ? -7.092 -11.488 6.898 1.00 98.56 118 ASP A C 1
ATOM 940 O O . ASP A 1 118 ? -7.421 -10.297 6.913 1.00 98.56 118 ASP A O 1
ATOM 944 N N . ALA A 1 119 ? -7.847 -12.424 6.317 1.00 98.19 119 ALA A N 1
ATOM 945 C CA . ALA A 1 119 ? -9.045 -12.121 5.537 1.00 98.19 119 ALA A CA 1
ATOM 946 C C . ALA A 1 119 ? -10.105 -11.365 6.355 1.00 98.19 119 ALA A C 1
ATOM 948 O O . ALA A 1 119 ? -10.815 -10.523 5.805 1.00 98.19 119 ALA A O 1
ATOM 949 N N . ASP A 1 120 ? -10.160 -11.589 7.672 1.00 98.44 120 ASP A N 1
ATOM 950 C CA . ASP A 1 120 ? -11.089 -10.891 8.566 1.00 98.44 120 ASP A CA 1
AT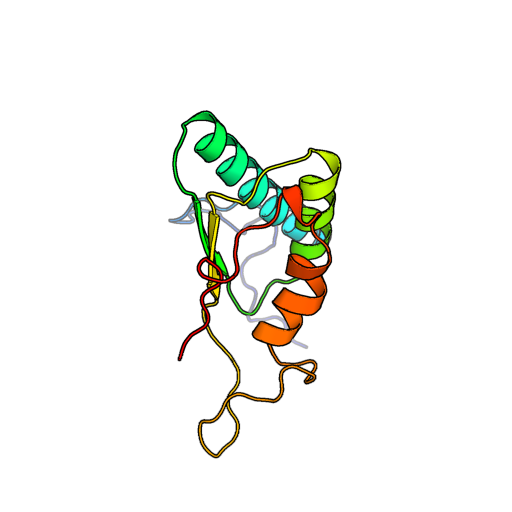OM 951 C C . ASP A 1 120 ? -10.733 -9.414 8.784 1.00 98.44 120 ASP A C 1
ATOM 953 O O . ASP A 1 120 ? -11.584 -8.630 9.219 1.00 98.44 120 ASP A O 1
ATOM 957 N N . LEU A 1 121 ? -9.494 -9.024 8.479 1.00 98.75 121 LEU A N 1
ATOM 958 C CA . LEU A 1 121 ? -8.999 -7.651 8.565 1.00 98.75 121 LEU A CA 1
ATOM 959 C C . LEU A 1 121 ? -9.044 -6.936 7.214 1.00 98.75 121 LEU A C 1
ATOM 961 O O . LEU A 1 121 ? -9.088 -5.710 7.177 1.00 98.75 121 LEU A O 1
ATOM 965 N N . LEU A 1 122 ? -8.999 -7.678 6.112 1.00 98.62 122 LEU A N 1
ATOM 966 C CA . LEU A 1 122 ? -8.758 -7.140 4.781 1.00 98.62 122 LEU A CA 1
ATOM 967 C C . LEU A 1 122 ? -9.960 -6.348 4.226 1.00 98.62 122 LEU A C 1
ATOM 969 O O . LEU A 1 122 ? -11.119 -6.707 4.426 1.00 98.62 122 LEU A O 1
ATOM 973 N N . MET A 1 123 ? -9.667 -5.272 3.490 1.00 98.00 123 MET A N 1
ATOM 974 C CA . MET A 1 123 ? -10.660 -4.503 2.726 1.00 98.00 123 MET A CA 1
ATOM 975 C C . MET A 1 123 ? -11.298 -5.347 1.616 1.00 98.00 123 MET A C 1
ATOM 977 O O . MET A 1 123 ? -10.606 -6.186 1.025 1.00 98.00 123 MET A O 1
ATOM 981 N N . PRO A 1 124 ? -12.576 -5.135 1.276 1.00 97.88 124 PRO A N 1
ATOM 982 C CA . PRO A 1 124 ? -13.203 -5.850 0.174 1.00 97.88 124 PRO A CA 1
ATOM 983 C C . PRO A 1 124 ? -12.617 -5.416 -1.191 1.00 97.88 124 PRO A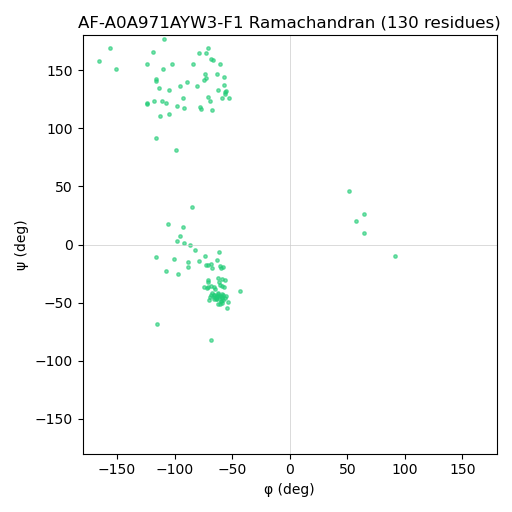 C 1
ATOM 985 O O . PRO A 1 124 ? -11.971 -4.366 -1.274 1.00 97.88 124 PRO A O 1
ATOM 988 N N . PRO A 1 125 ? -12.763 -6.231 -2.254 1.00 97.25 125 PRO A N 1
ATOM 989 C CA . PRO A 1 125 ? -12.138 -5.972 -3.554 1.00 97.25 125 PRO A CA 1
ATOM 990 C C . PRO A 1 125 ? -12.499 -4.618 -4.173 1.00 97.25 125 PRO A C 1
ATOM 992 O O . PRO A 1 125 ? -11.627 -3.968 -4.735 1.00 97.25 125 PRO A O 1
ATOM 995 N N . GLU A 1 126 ? -13.735 -4.148 -4.005 1.00 97.62 126 GLU A N 1
ATOM 996 C CA . GLU A 1 126 ? -14.198 -2.861 -4.535 1.00 97.62 126 GLU A CA 1
ATOM 997 C C . GLU A 1 126 ? -13.467 -1.639 -3.951 1.00 97.62 126 GLU A C 1
ATOM 999 O O . GLU A 1 126 ? -13.575 -0.550 -4.502 1.00 97.62 126 GLU A O 1
ATOM 1004 N N . GLN A 1 127 ? -12.707 -1.808 -2.862 1.00 98.25 127 GLN A N 1
ATOM 1005 C CA . GLN A 1 127 ? -11.885 -0.757 -2.249 1.00 98.25 127 GLN A CA 1
ATOM 1006 C C . GLN A 1 127 ? -10.417 -0.780 -2.722 1.00 98.25 127 GLN A C 1
ATOM 1008 O O . GLN A 1 127 ? -9.575 -0.065 -2.172 1.00 98.25 127 GLN A O 1
ATOM 1013 N N . ARG A 1 128 ? -10.093 -1.616 -3.718 1.00 96.69 128 ARG A N 1
ATOM 1014 C CA . ARG A 1 128 ? -8.747 -1.811 -4.275 1.00 96.69 128 ARG A CA 1
ATOM 1015 C C . ARG A 1 128 ? -8.750 -1.358 -5.731 1.00 96.69 128 ARG A C 1
ATOM 1017 O O . ARG A 1 128 ? -9.089 -2.125 -6.625 1.00 96.69 128 ARG A O 1
ATOM 1024 N N . ILE A 1 129 ? -8.421 -0.095 -5.953 1.00 96.12 129 ILE A N 1
ATOM 1025 C CA . ILE A 1 129 ? -8.550 0.547 -7.259 1.00 96.12 129 ILE A CA 1
ATOM 1026 C C . ILE A 1 129 ? -7.216 0.495 -8.005 1.00 96.12 129 ILE A C 1
ATOM 1028 O O . ILE A 1 129 ? -6.161 0.757 -7.418 1.00 96.12 129 ILE A O 1
ATOM 1032 N N . PHE A 1 130 ? -7.290 0.175 -9.294 1.00 93.00 130 PHE A N 1
ATOM 1033 C CA . PHE A 1 130 ? -6.200 0.252 -10.267 1.00 93.00 130 PHE A CA 1
ATOM 1034 C C . PHE A 1 130 ? -6.648 1.136 -11.447 1.00 93.00 130 PHE A C 1
ATOM 1036 O O . PHE A 1 130 ? -7.856 1.307 -11.624 1.00 93.00 130 PHE A O 1
ATOM 1043 N N . PRO A 1 131 ? -5.722 1.766 -12.190 1.00 87.94 131 PRO A N 1
ATOM 1044 C CA . PRO A 1 131 ? -6.078 2.676 -13.282 1.00 87.94 131 PRO A CA 1
ATOM 1045 C C . PRO A 1 131 ? -6.517 1.910 -14.533 1.00 87.94 131 PRO A C 1
ATOM 1047 O O . PRO A 1 131 ? -5.674 1.212 -15.085 1.00 87.94 131 PRO A O 1
ATOM 1050 N N . ASP A 1 132 ? -7.774 2.059 -14.969 1.00 74.12 132 ASP A N 1
ATOM 1051 C CA . ASP A 1 132 ? -8.342 1.497 -16.220 1.00 74.12 132 ASP A CA 1
ATOM 1052 C C . ASP A 1 132 ? -7.798 2.147 -17.505 1.00 74.12 132 ASP A C 1
ATOM 1054 O O . ASP A 1 132 ? -7.598 3.388 -17.510 1.00 74.12 132 ASP A O 1
#

Sequence (132 aa):
MDTSYYQISAEQLGENAKIPLLKLGDSGEVFYEIALEMVEAIKANNAAGKHTVFICPVGPVGQYPIFVRIVNRDKISLKNCWFINMDEYLNDDETYIDEASPLSFHGFMNRNVYTKIDADLLMPPEQRIFPD

Mean predicted aligned error: 4.66 Å

Secondary structure (DSSP, 8-state):
---TT--S-TTTTTTT-SS-----SSHHHHHHHHHHHHHHHHHHHHHTT--EEEEE-S---THHHHHHHHHHHHT---TTEEEEE----B-TTSPBPPTTSTT-HHHHHHHHTGGGS-TTTSPPGGGEE---

Nearest PDB structures (foldseek):
  1jt9-assembly1_A  TM=8.447E-01  e=8.005E-06  Escherichia coli
  1cd5-assembly1_A  TM=8.504E-01  e=1.345E-05  Escherichia coli K-12
  3ico-assembly2_B  TM=7.393E-01  e=7.512E-04  Mycobacterium tuberculosis
  4tm7-assembly1_A  TM=8.586E-01  e=1.146E-02  Mycolicibacterium smegmatis MC2 155
  3oc6-assembly1_A  TM=8.276E-01  e=1.223E-02  Mycolicibacterium smegmatis MC2 155

Radius of gyration: 17.66 Å; Cα contacts (8 Å, |Δi|>4): 157; chains: 1; bounding box: 48×39×44 Å

Solvent-accessible surface area (backbone atoms only — not comparable to full-atom values): 7951 Å² total; per-residue (Å²): 131,89,67,83,83,66,87,64,51,84,84,54,57,62,70,89,50,94,57,94,71,87,86,66,86,52,72,66,53,47,24,49,50,56,19,47,55,55,50,51,54,44,51,53,25,55,77,68,75,42,73,39,80,45,80,43,62,96,59,86,63,73,22,46,63,54,32,36,51,49,36,55,73,69,66,49,68,31,67,54,37,34,42,35,37,71,60,68,56,59,41,100,84,73,42,72,49,58,48,88,41,94,76,20,47,67,30,46,45,43,69,55,40,62,74,61,33,53,73,94,27,46,44,60,71,94,36,59,44,68,71,131

pLDDT: mean 92.94, std 9.28, range [50.59, 98.88]

Foldseek 3Di:
DPPVVCPADLVRPPPVDPDDDDRDDDPLRVLLVVLVVVQVQLVVQVVVVHAAEDEAELDDPSNQLNNQVCCQVVVRACQRYAYAYDAADADPVRHGDDLPDPRGPVVVCVVRHQVSHDPRRHHDPVRYHYDD